Protein AF-A0A8C5GEF6-F1 (afdb_monomer_lite)

Organism: Gouania willdenowi (NCBI:txid441366)

Foldseek 3Di:
DVVVVVLCVVLVVLCVPDPDSVVSVLCQQQDADPLGDGVVCQVPQAHDDDPPDDDVVRRPRHRPDVVSSVVSVVVVVVVVVVVVCVVVVPDDDDDDDPDDDDDDDDDD

Sequence (108 aa):
LMYAERAVRTVNPLLRKGEDPHKALMAYRATPLSHGSCPAQLLVGQNIKMPLLVSQEKLRPDWPDLQVLQQRDQDLNMKQAFWFNKRHKVKVNQELRPGPRVWVKNIL

Radius of gyration: 21.14 Å; chains: 1; bounding box: 32×36×65 Å

Structure (mmCIF, N/CA/C/O backbone):
data_AF-A0A8C5GEF6-F1
#
_entry.id   AF-A0A8C5GEF6-F1
#
loop_
_atom_site.group_PDB
_atom_site.id
_atom_site.type_symbol
_atom_site.label_atom_id
_atom_site.label_alt_id
_atom_site.label_comp_id
_atom_site.label_asym_id
_atom_site.label_entity_id
_atom_site.label_seq_id
_atom_site.pdbx_PDB_ins_code
_atom_site.Cartn_x
_atom_site.Cartn_y
_atom_site.Cartn_z
_atom_site.occupancy
_atom_site.B_iso_or_equiv
_atom_site.auth_seq_id
_atom_site.auth_comp_id
_atom_site.auth_asym_id
_atom_site.auth_atom_id
_atom_site.pdbx_PDB_model_num
ATOM 1 N N . LEU A 1 1 ? -9.221 5.285 -11.651 1.00 48.31 1 LEU A N 1
ATOM 2 C CA . LEU A 1 1 ? -9.327 3.851 -12.025 1.00 48.31 1 LEU A CA 1
ATOM 3 C C . LEU A 1 1 ? -8.333 2.953 -11.277 1.00 48.31 1 LEU A C 1
ATOM 5 O O . LEU A 1 1 ? -8.736 1.886 -10.838 1.00 48.31 1 LEU A O 1
ATOM 9 N N . MET A 1 2 ? -7.092 3.386 -11.019 1.00 52.34 2 MET A N 1
ATOM 10 C CA . MET A 1 2 ? -6.063 2.539 -10.383 1.00 52.34 2 MET A CA 1
ATOM 11 C C . MET A 1 2 ? -6.374 2.066 -8.940 1.00 52.34 2 MET A C 1
ATOM 13 O O . MET A 1 2 ? -6.033 0.943 -8.568 1.00 52.34 2 MET A O 1
ATOM 17 N N . TYR A 1 3 ? -7.074 2.874 -8.133 1.00 65.25 3 TYR A N 1
ATOM 18 C CA . TYR A 1 3 ? -7.415 2.515 -6.746 1.00 65.25 3 TYR A CA 1
ATOM 19 C C . TYR A 1 3 ? -8.405 1.350 -6.636 1.00 65.25 3 TYR A C 1
ATOM 21 O O . TYR A 1 3 ? -8.280 0.533 -5.726 1.00 65.25 3 TYR A O 1
ATOM 29 N N . ALA A 1 4 ? -9.356 1.242 -7.568 1.00 74.44 4 ALA A N 1
ATOM 30 C CA . ALA A 1 4 ? -10.390 0.212 -7.514 1.00 74.44 4 ALA A CA 1
ATOM 31 C C . ALA A 1 4 ? -9.789 -1.189 -7.703 1.00 74.44 4 ALA A C 1
ATOM 33 O O . ALA A 1 4 ? -10.013 -2.081 -6.888 1.00 74.44 4 ALA A O 1
ATOM 34 N N . GLU A 1 5 ? -8.940 -1.374 -8.716 1.00 82.25 5 GLU A N 1
ATOM 35 C CA . GLU A 1 5 ? -8.290 -2.665 -8.965 1.00 82.25 5 GLU A CA 1
ATOM 36 C C . GLU A 1 5 ? -7.336 -3.067 -7.835 1.00 82.25 5 GLU A C 1
ATOM 38 O O . GLU A 1 5 ? -7.323 -4.222 -7.399 1.00 82.25 5 GLU A O 1
ATOM 43 N N . ARG A 1 6 ? -6.541 -2.118 -7.322 1.00 81.69 6 ARG A N 1
ATOM 44 C CA . ARG A 1 6 ? -5.613 -2.365 -6.209 1.00 81.69 6 ARG A CA 1
ATOM 45 C C . ARG A 1 6 ? -6.359 -2.732 -4.924 1.00 81.69 6 ARG A C 1
ATOM 47 O O . ARG A 1 6 ? -5.918 -3.631 -4.200 1.00 81.69 6 ARG A O 1
ATOM 54 N N . ALA A 1 7 ? -7.493 -2.080 -4.665 1.00 84.69 7 ALA A N 1
ATOM 55 C CA . ALA A 1 7 ? -8.371 -2.408 -3.551 1.00 84.69 7 ALA A CA 1
ATOM 56 C C . ALA A 1 7 ? -8.908 -3.835 -3.685 1.00 84.69 7 ALA A C 1
ATOM 58 O O . ALA A 1 7 ? -8.729 -4.634 -2.769 1.00 84.69 7 ALA A O 1
ATOM 59 N N . VAL A 1 8 ? -9.447 -4.206 -4.851 1.00 88.44 8 VAL A N 1
ATOM 60 C CA . VAL A 1 8 ? -9.956 -5.565 -5.111 1.00 88.44 8 VAL A CA 1
ATOM 61 C C . VAL A 1 8 ? -8.864 -6.618 -4.926 1.00 88.44 8 VAL A C 1
ATOM 63 O O . VAL A 1 8 ? -9.094 -7.629 -4.264 1.00 88.44 8 VAL A O 1
ATOM 66 N N . ARG A 1 9 ? -7.647 -6.374 -5.430 1.00 88.06 9 ARG A N 1
ATOM 67 C CA . ARG A 1 9 ? -6.508 -7.292 -5.243 1.00 88.06 9 ARG A CA 1
ATOM 68 C C . ARG A 1 9 ? -6.143 -7.505 -3.774 1.00 88.06 9 ARG A C 1
ATOM 70 O O . ARG A 1 9 ? -5.681 -8.588 -3.432 1.00 88.06 9 ARG A O 1
ATOM 77 N N . THR A 1 10 ? -6.336 -6.498 -2.923 1.00 88.38 10 THR A N 1
ATOM 78 C CA . THR A 1 10 ? -6.073 -6.594 -1.478 1.00 88.38 10 THR A CA 1
ATOM 79 C C . THR A 1 10 ? -7.229 -7.267 -0.740 1.00 88.38 10 THR A C 1
ATOM 81 O O . THR A 1 10 ? -7.010 -8.149 0.084 1.00 88.38 10 THR A O 1
ATOM 84 N N . VAL A 1 11 ? -8.466 -6.884 -1.056 1.00 89.38 11 VAL A N 1
ATOM 85 C CA . VAL A 1 11 ? -9.676 -7.347 -0.366 1.00 89.38 11 VAL A CA 1
ATOM 86 C C . VAL A 1 11 ? -10.002 -8.800 -0.700 1.00 89.38 11 VAL A C 1
ATOM 88 O O . VAL A 1 11 ? -10.371 -9.556 0.190 1.00 89.38 11 VAL A O 1
ATOM 91 N N . ASN A 1 12 ? -9.825 -9.229 -1.950 1.00 91.50 12 ASN A N 1
ATOM 92 C CA . ASN A 1 12 ? -10.170 -10.586 -2.373 1.00 91.50 12 ASN A CA 1
ATOM 93 C C . ASN A 1 12 ? -9.469 -11.685 -1.537 1.00 91.50 12 ASN A C 1
ATOM 95 O O . ASN A 1 12 ? -10.157 -12.529 -0.967 1.00 91.50 12 ASN A O 1
ATOM 99 N N . PRO A 1 13 ? -8.133 -11.683 -1.348 1.00 91.06 13 PRO A N 1
ATOM 100 C CA . PRO A 1 13 ? -7.494 -12.666 -0.477 1.00 91.06 13 PRO A CA 1
ATOM 101 C C . PRO A 1 13 ? -7.872 -12.505 1.003 1.00 91.06 13 PRO A C 1
ATOM 103 O O . PRO A 1 13 ? -7.882 -13.510 1.707 1.00 91.06 13 PRO A O 1
ATOM 106 N N . LEU A 1 14 ? -8.194 -11.296 1.485 1.00 89.00 14 LEU A N 1
ATOM 107 C CA . LEU A 1 14 ? -8.683 -11.093 2.858 1.00 89.00 14 LEU A CA 1
ATOM 108 C C . LEU A 1 14 ? -10.036 -11.780 3.070 1.00 89.00 14 LEU A C 1
ATOM 110 O O . LEU A 1 14 ? -10.208 -12.493 4.053 1.00 89.00 14 LEU A O 1
ATOM 114 N N . LEU A 1 15 ? -10.959 -11.627 2.119 1.00 89.94 15 LEU A N 1
ATOM 115 C CA . LEU A 1 15 ? -12.269 -12.279 2.145 1.00 89.94 15 LEU A CA 1
ATOM 116 C C . LEU A 1 15 ? -12.166 -13.799 2.015 1.00 89.94 15 LEU A C 1
ATOM 118 O O . LEU A 1 15 ? -12.929 -14.515 2.645 1.00 89.94 15 LEU A O 1
ATOM 122 N N . ARG A 1 16 ? -11.214 -14.301 1.221 1.00 90.56 16 ARG A N 1
ATOM 123 C CA . ARG A 1 16 ? -11.001 -15.750 1.064 1.00 90.56 16 ARG A CA 1
ATOM 124 C C . ARG A 1 16 ? -10.360 -16.404 2.289 1.00 90.56 16 ARG A C 1
ATOM 126 O O . ARG A 1 16 ? -10.522 -17.604 2.466 1.00 90.56 16 ARG A O 1
ATOM 133 N N . LYS A 1 17 ? -9.586 -15.651 3.077 1.00 86.81 17 LYS A N 1
ATOM 134 C CA . LYS A 1 17 ? -8.876 -16.154 4.266 1.00 86.81 17 LYS A CA 1
ATOM 135 C C . LYS A 1 17 ? -9.645 -15.948 5.570 1.00 86.81 17 LYS A C 1
ATOM 137 O O . LYS A 1 17 ? -9.369 -16.653 6.532 1.00 86.81 17 LYS A O 1
ATOM 142 N N . GLY A 1 18 ? -10.517 -14.946 5.637 1.00 80.50 18 GLY A N 1
ATOM 143 C CA . GLY A 1 18 ? -11.253 -14.607 6.851 1.00 80.50 18 GLY A CA 1
ATOM 144 C C . GLY A 1 18 ? -12.475 -15.498 7.059 1.00 80.50 18 GLY A C 1
ATOM 145 O O . GLY A 1 18 ? -13.232 -15.730 6.125 1.00 80.50 18 GLY A O 1
ATOM 146 N N . GLU A 1 19 ? -12.696 -15.933 8.299 1.00 79.62 19 GLU A N 1
ATOM 147 C CA . GLU A 1 19 ? -13.927 -16.632 8.705 1.00 79.62 19 GLU A CA 1
ATOM 148 C C . GLU A 1 19 ? -15.152 -15.706 8.671 1.00 79.62 19 GLU A C 1
ATOM 150 O O . GLU A 1 19 ? -16.257 -16.136 8.356 1.00 79.62 19 GLU A O 1
ATOM 155 N N . ASP A 1 20 ? -14.944 -14.419 8.972 1.00 89.56 20 ASP A N 1
ATOM 156 C CA . ASP A 1 20 ? -15.981 -13.388 8.991 1.00 89.56 20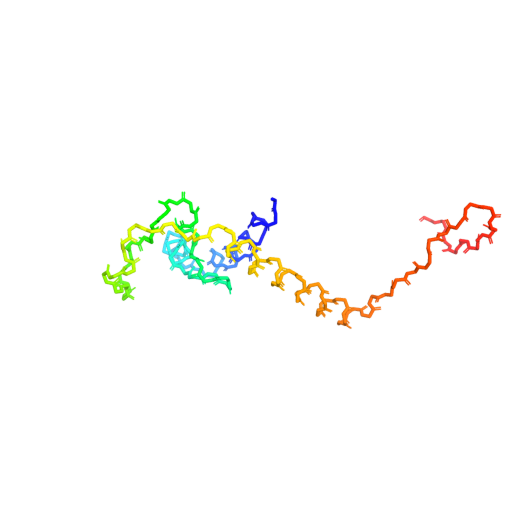 ASP A CA 1
ATOM 157 C C . ASP A 1 20 ? -15.667 -12.289 7.952 1.00 89.56 20 ASP A C 1
ATOM 159 O O . ASP A 1 20 ? -14.785 -11.443 8.176 1.00 89.56 20 ASP A O 1
ATOM 163 N N . PRO A 1 21 ? -16.400 -12.261 6.821 1.00 88.00 21 PRO A N 1
ATOM 164 C CA . PRO A 1 21 ? -16.249 -11.246 5.781 1.00 88.00 21 PRO A CA 1
ATOM 165 C C . PRO A 1 21 ? -16.413 -9.812 6.294 1.00 88.00 21 PRO A C 1
ATOM 167 O O . PRO A 1 21 ? -15.726 -8.901 5.826 1.00 88.00 21 PRO A O 1
ATOM 170 N N . HIS A 1 22 ? -17.298 -9.588 7.268 1.00 87.75 22 HIS A N 1
ATOM 171 C CA . HIS A 1 22 ? -17.576 -8.251 7.780 1.00 87.75 22 HIS A CA 1
ATOM 172 C C . HIS A 1 22 ? -16.387 -7.709 8.578 1.00 87.75 22 HIS A C 1
ATOM 174 O O . HIS A 1 22 ? -15.959 -6.571 8.362 1.00 87.75 22 HIS A O 1
ATOM 180 N N . LYS A 1 23 ? -15.786 -8.537 9.441 1.00 86.06 23 LYS A N 1
ATOM 181 C CA . LYS A 1 23 ? -14.555 -8.176 10.165 1.00 86.06 23 LYS A CA 1
ATOM 182 C C . LYS A 1 23 ? -13.389 -7.914 9.216 1.00 86.06 23 LYS A C 1
ATOM 184 O O . LYS A 1 23 ? -12.664 -6.941 9.416 1.00 86.06 23 LYS A O 1
ATOM 189 N N . ALA A 1 24 ? -13.234 -8.721 8.165 1.00 87.44 24 ALA A N 1
ATOM 190 C CA . ALA A 1 24 ? -12.181 -8.525 7.167 1.00 87.44 24 ALA A CA 1
ATOM 191 C C . ALA A 1 24 ? -12.314 -7.173 6.441 1.00 87.44 24 ALA A C 1
ATOM 193 O O . ALA A 1 24 ? -11.332 -6.443 6.284 1.00 87.44 24 ALA A O 1
ATOM 194 N N . LEU A 1 25 ? -13.535 -6.801 6.045 1.00 88.56 25 LEU A N 1
ATOM 195 C CA . LEU A 1 25 ? -13.803 -5.508 5.410 1.00 88.56 25 LEU A CA 1
ATOM 196 C C . LEU A 1 25 ? -13.618 -4.336 6.375 1.00 88.56 25 LEU A C 1
ATOM 198 O O . LEU A 1 25 ? -13.063 -3.312 5.978 1.00 88.56 25 LEU A O 1
ATOM 202 N N . MET A 1 26 ? -14.043 -4.476 7.632 1.00 87.75 26 MET A N 1
ATOM 203 C CA . MET A 1 26 ? -13.812 -3.459 8.663 1.00 87.75 26 MET A CA 1
ATOM 204 C C . MET A 1 26 ? -12.318 -3.219 8.890 1.00 87.75 26 MET A C 1
ATOM 206 O O . MET A 1 26 ? -11.875 -2.071 8.857 1.00 87.75 26 MET A O 1
ATOM 210 N N . ALA A 1 27 ? -11.531 -4.290 9.021 1.00 86.38 27 ALA A N 1
ATOM 211 C CA . ALA A 1 27 ? -10.081 -4.203 9.148 1.00 86.38 27 ALA A CA 1
ATOM 212 C C . ALA A 1 27 ? -9.453 -3.496 7.943 1.00 86.38 27 ALA A C 1
ATOM 214 O O . ALA A 1 27 ? -8.668 -2.564 8.117 1.00 86.38 27 ALA A O 1
ATOM 215 N N . TYR A 1 28 ? -9.844 -3.868 6.719 1.00 88.62 28 TYR A N 1
ATOM 216 C CA . TYR A 1 28 ? -9.355 -3.207 5.509 1.00 88.62 28 TYR A CA 1
ATOM 217 C C . TYR A 1 28 ? -9.649 -1.702 5.520 1.00 88.62 28 TYR A C 1
ATOM 219 O O . TYR A 1 28 ? -8.746 -0.900 5.295 1.00 88.62 28 TYR A O 1
ATOM 227 N N . ARG A 1 29 ? -10.887 -1.310 5.842 1.00 87.25 29 ARG A N 1
ATOM 228 C CA . ARG A 1 29 ? -11.326 0.094 5.855 1.00 87.25 29 ARG A CA 1
ATOM 229 C C . ARG A 1 29 ? -10.553 0.975 6.835 1.00 87.25 29 ARG A C 1
ATOM 231 O O . ARG A 1 29 ? -10.402 2.161 6.561 1.00 87.25 29 ARG A O 1
ATOM 238 N N . ALA A 1 30 ? -10.073 0.416 7.940 1.00 85.56 30 ALA A N 1
ATOM 239 C CA . ALA A 1 30 ? -9.347 1.159 8.967 1.00 85.56 30 ALA A CA 1
ATOM 240 C C . ALA A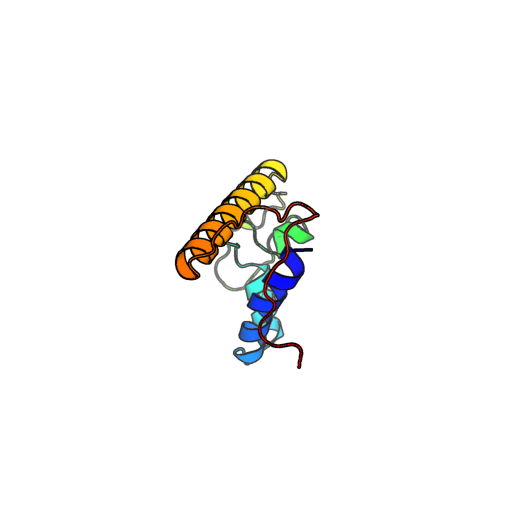 1 30 ? -7.816 0.991 8.900 1.00 85.56 30 ALA A C 1
ATOM 242 O O . ALA A 1 30 ? -7.092 1.653 9.645 1.00 85.56 30 ALA A O 1
ATOM 243 N N . THR A 1 31 ? -7.303 0.136 8.009 1.00 85.31 31 THR A N 1
ATOM 244 C CA . THR A 1 31 ? -5.858 -0.069 7.836 1.00 85.31 31 THR A CA 1
ATOM 245 C C . THR A 1 31 ? -5.277 1.017 6.923 1.00 85.31 31 THR A C 1
ATOM 247 O O . THR A 1 31 ? -5.771 1.191 5.807 1.00 85.31 31 THR A O 1
ATOM 250 N N . PRO A 1 32 ? -4.234 1.752 7.347 1.00 85.25 32 PRO A N 1
ATOM 251 C CA . PRO A 1 32 ? -3.570 2.723 6.486 1.00 85.25 32 PRO A CA 1
ATOM 252 C C . PRO A 1 32 ? -2.873 2.026 5.310 1.00 85.25 32 PRO A C 1
ATOM 254 O O . PRO A 1 32 ? -2.210 1.000 5.475 1.00 85.25 32 PRO A O 1
ATOM 257 N N . LEU A 1 33 ? -3.019 2.586 4.110 1.00 85.25 33 LEU A N 1
ATOM 258 C CA . LEU A 1 33 ? -2.317 2.129 2.913 1.00 85.25 33 LEU A CA 1
ATOM 259 C C . LEU A 1 33 ? -0.876 2.654 2.904 1.00 85.25 33 LEU A C 1
ATOM 261 O O . LEU A 1 33 ? -0.460 3.436 3.755 1.00 85.25 33 LEU A O 1
ATOM 265 N N . SER A 1 34 ? -0.109 2.263 1.887 1.00 83.06 34 SER A N 1
ATOM 266 C CA . SER A 1 34 ? 1.291 2.662 1.700 1.00 83.06 34 SER A CA 1
ATOM 267 C C . SER A 1 34 ? 1.526 4.180 1.647 1.00 83.06 34 SER A C 1
ATOM 269 O O . SER A 1 34 ? 2.631 4.623 1.936 1.00 83.06 34 SER A O 1
ATOM 271 N N . HIS A 1 35 ? 0.512 4.976 1.298 1.00 81.12 35 HIS A N 1
ATOM 272 C CA . HIS A 1 35 ? 0.568 6.445 1.296 1.00 81.12 35 HIS A CA 1
ATOM 273 C C . HIS A 1 35 ? 0.116 7.090 2.626 1.00 81.12 35 HIS A C 1
ATOM 275 O O . HIS A 1 35 ? 0.166 8.312 2.758 1.00 81.12 35 HIS A O 1
ATOM 281 N N . GLY A 1 36 ? -0.297 6.288 3.617 1.00 82.00 36 GLY A N 1
ATOM 282 C CA . GLY A 1 36 ? -0.589 6.706 4.995 1.00 82.00 36 GLY A CA 1
ATOM 283 C C . GLY A 1 36 ? -2.074 6.833 5.352 1.00 82.00 36 GLY A C 1
ATOM 284 O O . GLY A 1 36 ? -2.423 6.674 6.519 1.00 82.00 36 GLY A O 1
ATOM 285 N N . SER A 1 37 ? -2.954 7.059 4.376 1.00 83.69 37 SER A N 1
ATOM 286 C CA . SER A 1 37 ? -4.407 7.157 4.590 1.00 83.69 37 SER A CA 1
ATOM 287 C C . SER A 1 37 ? -5.087 5.789 4.515 1.00 83.69 37 SER A C 1
ATOM 289 O O . SER A 1 37 ? -4.669 4.923 3.746 1.00 83.69 37 SER A O 1
ATOM 291 N N . CYS A 1 38 ? -6.137 5.575 5.308 1.00 86.50 38 CYS A N 1
ATOM 292 C CA . CYS A 1 38 ? -6.956 4.359 5.234 1.00 86.50 38 CYS A CA 1
ATOM 293 C C . CYS A 1 38 ? -8.134 4.528 4.252 1.00 86.50 38 CYS A C 1
ATOM 295 O O . CYS A 1 38 ? -8.530 5.662 3.963 1.00 86.50 38 CYS A O 1
ATOM 297 N N . PRO A 1 39 ? -8.748 3.435 3.748 1.00 87.06 39 PRO A N 1
ATOM 298 C CA . PRO A 1 39 ? -9.858 3.539 2.802 1.00 87.06 39 PRO A CA 1
ATOM 299 C C . PRO A 1 39 ? -11.054 4.323 3.344 1.00 87.06 39 PRO A C 1
ATOM 301 O O . PRO A 1 39 ? -11.666 5.084 2.603 1.00 87.06 39 PRO A O 1
ATOM 304 N N . ALA A 1 40 ? -11.393 4.161 4.626 1.00 85.56 40 ALA A N 1
ATOM 305 C CA . ALA A 1 40 ? -12.494 4.903 5.232 1.00 85.56 40 ALA A CA 1
ATOM 306 C C . ALA A 1 40 ? -12.228 6.408 5.260 1.00 85.56 40 ALA A C 1
ATOM 308 O O . ALA A 1 40 ? -13.116 7.191 4.935 1.00 85.56 40 ALA A O 1
ATOM 309 N N . GLN A 1 41 ? -10.995 6.804 5.579 1.00 84.50 41 GLN A N 1
ATOM 310 C CA . GLN A 1 41 ? -10.609 8.208 5.591 1.00 84.50 41 GLN A CA 1
ATOM 311 C C . GLN A 1 41 ? -10.654 8.813 4.185 1.00 84.50 41 GLN A C 1
ATOM 313 O O . GLN A 1 41 ? -11.081 9.948 4.028 1.00 84.50 41 GLN A O 1
ATOM 318 N N . LEU A 1 42 ? -10.289 8.050 3.153 1.00 85.38 42 LEU A N 1
ATOM 319 C CA . LEU A 1 42 ? -10.397 8.504 1.763 1.00 85.38 42 LEU A CA 1
ATOM 320 C C . LEU A 1 42 ? -11.852 8.633 1.280 1.00 85.38 42 LEU A C 1
ATOM 322 O O . LEU A 1 42 ? -12.130 9.455 0.414 1.00 85.38 42 LEU A O 1
ATOM 326 N N . LE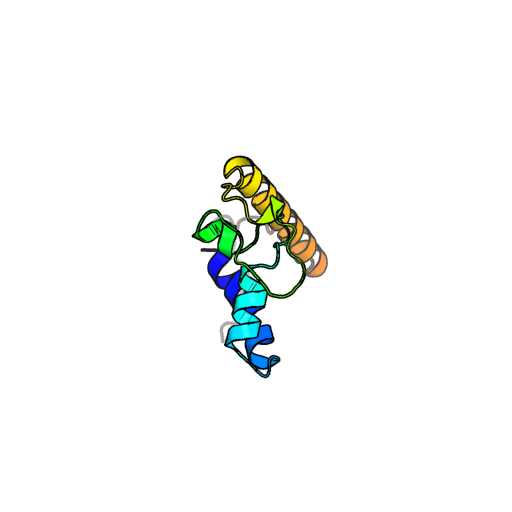U A 1 43 ? -12.770 7.820 1.811 1.00 82.88 43 LEU A N 1
ATOM 327 C CA . LEU A 1 43 ? -14.179 7.814 1.400 1.00 82.88 43 LEU A CA 1
ATOM 328 C C . LEU A 1 43 ? -15.049 8.794 2.198 1.00 82.88 43 LEU A C 1
ATOM 330 O O . LEU A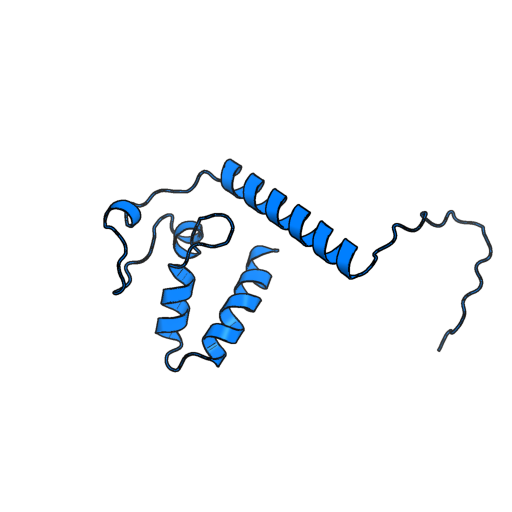 1 43 ? -15.988 9.359 1.647 1.00 82.88 43 LEU A O 1
ATOM 334 N N . VAL A 1 44 ? -14.771 8.951 3.493 1.00 80.12 44 VAL A N 1
ATOM 335 C CA . VAL A 1 44 ? -15.659 9.625 4.459 1.00 80.12 44 VAL A CA 1
ATOM 336 C C . VAL A 1 44 ? -14.930 10.726 5.244 1.00 80.12 44 VAL A C 1
ATOM 338 O O . VAL A 1 44 ? -15.548 11.426 6.038 1.00 80.12 44 VAL A O 1
ATOM 341 N N . GLY A 1 45 ? -13.617 10.900 5.059 1.00 76.75 45 GLY A N 1
ATOM 342 C CA . GLY A 1 45 ? -12.834 11.912 5.781 1.00 76.75 45 GLY A CA 1
ATOM 343 C C . GLY A 1 45 ? -12.582 11.570 7.247 1.00 76.75 45 GLY A C 1
ATOM 344 O O . GLY A 1 45 ? -12.128 12.411 8.015 1.00 76.75 45 GLY A O 1
ATOM 345 N N . GLN A 1 46 ? -12.891 10.341 7.667 1.00 78.06 46 GLN A N 1
ATOM 346 C CA . GLN A 1 46 ? -12.746 9.893 9.046 1.00 78.06 46 GLN A CA 1
ATOM 347 C C . GLN A 1 46 ? -12.370 8.413 9.104 1.00 78.06 46 GLN A C 1
ATOM 349 O O . GLN A 1 46 ? -12.783 7.610 8.265 1.00 78.06 46 GLN A O 1
ATOM 354 N N . ASN A 1 47 ? -11.607 8.034 10.130 1.00 75.44 47 ASN A N 1
ATOM 355 C CA . ASN A 1 47 ? -11.327 6.632 10.403 1.00 75.44 47 ASN A CA 1
ATOM 356 C C . ASN A 1 47 ? -12.502 5.951 11.131 1.00 75.44 47 ASN A C 1
ATOM 358 O O . ASN A 1 47 ? -13.117 6.534 12.026 1.00 75.44 47 ASN A O 1
ATOM 362 N N . ILE A 1 48 ? -12.797 4.697 10.783 1.00 75.31 48 ILE A N 1
ATOM 363 C CA . ILE A 1 48 ? -13.873 3.927 11.428 1.00 75.31 48 ILE A CA 1
ATOM 364 C C . ILE A 1 48 ? -13.383 3.405 12.783 1.00 75.31 48 ILE A C 1
ATOM 366 O O . ILE A 1 48 ? -12.249 2.945 12.918 1.00 75.31 48 ILE A O 1
ATOM 370 N N . LYS A 1 49 ? -14.257 3.442 13.795 1.00 70.06 49 LYS A N 1
ATOM 371 C CA . LYS A 1 49 ? -13.979 2.850 15.108 1.00 70.06 49 LYS A CA 1
ATOM 372 C C . LYS A 1 49 ? -13.848 1.331 14.980 1.00 70.06 49 LYS A C 1
ATOM 374 O O . LYS A 1 49 ? -14.811 0.655 14.624 1.00 70.06 49 LYS A O 1
ATOM 379 N N . MET A 1 50 ? -12.672 0.802 15.310 1.00 67.69 50 MET A N 1
ATOM 380 C CA . MET A 1 50 ? -12.445 -0.633 15.475 1.00 67.69 50 MET A CA 1
ATOM 381 C C . MET A 1 50 ? -12.241 -0.992 16.953 1.00 67.69 50 MET A C 1
ATOM 383 O O . MET A 1 50 ? -11.727 -0.162 17.702 1.00 67.69 50 MET A O 1
ATOM 387 N N . PRO A 1 51 ? -12.569 -2.233 17.369 1.00 59.09 51 PRO A N 1
ATOM 388 C CA . PRO A 1 51 ? -12.298 -2.723 18.725 1.00 59.09 51 PRO A CA 1
ATOM 389 C C . PRO A 1 51 ? -10.804 -2.730 19.086 1.00 59.09 51 PRO A C 1
ATOM 391 O O . PRO A 1 51 ? -10.445 -2.661 20.257 1.00 59.09 51 PRO A O 1
ATOM 394 N N . LEU A 1 52 ? -9.927 -2.819 18.081 1.00 60.12 52 LEU A N 1
ATOM 395 C CA . LEU A 1 52 ? -8.479 -2.833 18.251 1.00 60.12 52 LEU A CA 1
ATOM 396 C C . LEU A 1 52 ? -7.915 -1.406 18.153 1.00 60.12 52 LEU A C 1
ATOM 398 O O . LEU A 1 52 ? -7.891 -0.821 17.073 1.00 60.12 52 LEU A O 1
ATOM 402 N N . LEU A 1 53 ? -7.487 -0.884 19.310 1.00 53.31 53 LEU A N 1
ATOM 403 C CA . LEU A 1 53 ? -6.554 0.232 19.555 1.00 53.31 53 LEU A CA 1
ATOM 404 C C . LEU A 1 53 ? -6.424 1.271 18.426 1.00 53.31 53 LEU A C 1
ATOM 406 O O . LEU A 1 53 ? -5.381 1.405 17.785 1.00 53.31 53 LEU A O 1
ATOM 410 N N . VAL A 1 54 ? -7.462 2.085 18.242 1.00 59.22 54 VAL A N 1
ATOM 411 C CA . VAL A 1 54 ? -7.329 3.366 17.540 1.00 59.22 54 VAL A CA 1
ATOM 412 C C . VAL A 1 54 ? -7.285 4.460 18.605 1.00 59.22 54 VAL A C 1
ATOM 414 O O . VAL A 1 54 ? -8.256 4.636 19.337 1.00 59.22 54 VAL A O 1
ATOM 417 N N . SER A 1 55 ? -6.155 5.172 18.720 1.00 63.81 55 SER A N 1
ATOM 418 C CA . SER A 1 55 ? -6.064 6.369 19.575 1.00 63.81 55 SER A CA 1
ATOM 419 C C . SER A 1 55 ? -7.211 7.324 19.226 1.00 63.81 55 SER A C 1
ATOM 421 O O . SER A 1 55 ? -7.474 7.546 18.041 1.00 63.81 55 SER A O 1
ATOM 423 N N . GLN A 1 56 ? -7.885 7.894 20.232 1.00 66.25 56 GLN A N 1
ATOM 424 C CA . GLN A 1 56 ? -8.996 8.841 20.041 1.00 66.25 56 GLN A CA 1
ATOM 425 C C . GLN A 1 56 ? -8.625 10.018 19.131 1.00 66.25 56 GLN A C 1
ATOM 427 O O . GLN A 1 56 ? -9.481 10.550 18.429 1.00 66.25 56 GLN A O 1
ATOM 432 N N . GLU A 1 57 ? -7.346 10.381 19.081 1.00 68.31 57 GLU A N 1
ATOM 433 C CA . GLU A 1 57 ? -6.819 11.420 18.196 1.00 68.31 57 GLU A CA 1
ATOM 434 C C . GLU A 1 57 ? -6.992 11.073 16.712 1.00 68.31 57 GLU A C 1
ATOM 436 O O . GLU A 1 57 ? -7.331 11.939 15.912 1.00 68.31 57 GLU A O 1
ATOM 441 N N . LYS A 1 58 ? -6.853 9.792 16.346 1.00 64.50 58 LYS A N 1
ATOM 442 C CA . LYS A 1 58 ? -7.016 9.297 14.967 1.00 64.50 58 LYS A CA 1
ATOM 443 C C . LYS A 1 58 ? -8.477 9.102 14.555 1.00 64.50 58 LYS A C 1
ATOM 445 O O . LYS A 1 58 ? -8.745 8.755 13.409 1.00 64.50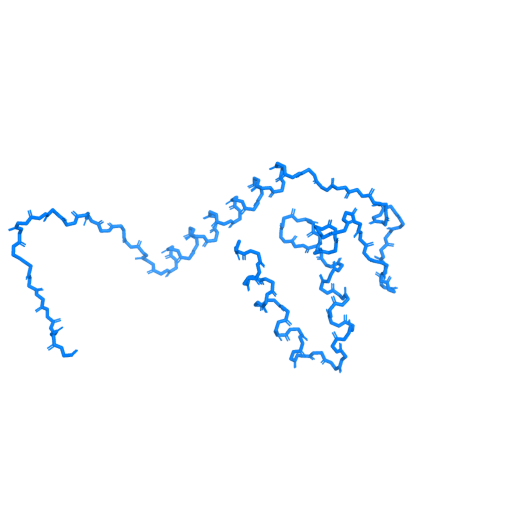 58 LYS A O 1
ATOM 450 N N . LEU A 1 59 ? -9.417 9.276 15.485 1.00 68.94 59 LEU A N 1
ATOM 451 C CA . LEU A 1 59 ? -10.856 9.251 15.214 1.00 68.94 59 LEU A CA 1
ATOM 452 C C . LEU A 1 59 ? -11.408 10.643 14.892 1.00 68.94 59 LEU A C 1
ATOM 454 O O . LEU A 1 59 ? -12.599 10.762 14.604 1.00 68.94 59 LEU A O 1
ATOM 458 N N . ARG A 1 60 ? -10.580 11.694 14.947 1.00 70.56 60 ARG A N 1
ATOM 459 C CA . ARG A 1 60 ? -10.995 13.028 14.515 1.00 70.56 60 ARG A CA 1
ATOM 460 C C . ARG A 1 60 ? -11.200 13.020 12.996 1.00 70.56 60 ARG A C 1
ATOM 462 O O . ARG A 1 60 ? -10.338 12.497 12.289 1.00 70.56 60 ARG A O 1
ATOM 469 N N . PRO A 1 61 ? -12.342 13.523 12.501 1.00 67.12 61 PRO A N 1
ATOM 470 C CA . PRO A 1 61 ? -12.542 13.685 11.072 1.00 67.12 61 PRO A CA 1
ATOM 471 C C . PRO A 1 61 ? -11.532 14.716 10.574 1.00 67.12 61 PRO A C 1
ATOM 473 O O . PRO A 1 61 ? -11.555 15.868 11.004 1.00 67.12 61 PRO A O 1
ATOM 476 N N . ASP A 1 62 ? -10.621 14.269 9.722 1.00 75.19 62 ASP A N 1
ATOM 477 C CA . ASP A 1 62 ? -9.645 15.116 9.061 1.00 75.19 62 ASP A CA 1
ATOM 478 C C . ASP A 1 62 ? -9.392 14.566 7.663 1.00 75.19 62 ASP A C 1
ATOM 480 O O . ASP A 1 62 ? -9.049 13.386 7.471 1.00 75.19 62 ASP A O 1
ATOM 484 N N . TRP A 1 63 ? -9.605 15.435 6.682 1.00 78.50 63 TRP A N 1
ATOM 485 C CA . TRP A 1 63 ? -9.352 15.098 5.298 1.00 78.50 63 TRP A CA 1
ATOM 486 C C . TRP A 1 63 ? -7.851 15.206 5.056 1.00 78.50 63 TRP A C 1
ATOM 488 O O . TRP A 1 63 ? -7.274 16.272 5.265 1.00 78.50 63 TRP A O 1
ATOM 498 N N . PRO A 1 64 ? -7.197 14.128 4.602 1.00 79.00 64 PRO A N 1
ATOM 499 C CA . PRO A 1 64 ? -5.797 14.215 4.239 1.00 79.00 64 PRO A CA 1
ATOM 500 C C . PRO A 1 64 ? -5.633 15.219 3.098 1.00 79.00 64 PRO A C 1
ATOM 502 O O . PRO A 1 64 ? -6.466 15.273 2.190 1.00 79.00 64 PRO A O 1
ATOM 505 N N . ASP A 1 65 ? -4.539 15.979 3.126 1.00 86.75 65 ASP A N 1
ATOM 506 C CA . ASP A 1 65 ? -4.186 16.871 2.027 1.00 86.75 65 ASP A CA 1
ATOM 507 C C . ASP A 1 65 ? -4.110 16.067 0.721 1.00 86.75 65 ASP A C 1
ATOM 509 O O . ASP A 1 65 ? -3.248 15.198 0.539 1.00 86.75 65 ASP A O 1
ATOM 513 N N . LEU A 1 66 ? -5.052 16.355 -0.179 1.00 84.75 66 LEU A N 1
ATOM 514 C CA . LEU A 1 66 ? -5.220 15.641 -1.435 1.00 84.75 66 LEU A CA 1
ATOM 515 C C . LEU A 1 66 ? -4.011 15.815 -2.354 1.00 84.75 66 LEU A C 1
ATOM 517 O O . LEU A 1 66 ? -3.674 14.874 -3.072 1.00 84.75 66 LEU A O 1
ATOM 521 N N . GLN A 1 67 ? -3.337 16.969 -2.328 1.00 88.62 67 GLN A N 1
ATOM 522 C CA . GLN A 1 67 ? -2.154 17.204 -3.157 1.00 88.62 67 GLN A CA 1
ATOM 523 C C . GLN A 1 67 ? -0.991 16.341 -2.678 1.00 88.62 67 GLN A C 1
ATOM 525 O O . GLN A 1 67 ? -0.366 15.636 -3.473 1.00 88.62 67 GLN A O 1
ATOM 530 N N . VAL A 1 68 ? -0.750 16.323 -1.367 1.00 88.50 68 VAL A N 1
ATOM 531 C CA . VAL A 1 68 ? 0.287 15.480 -0.757 1.00 88.50 68 VAL A CA 1
ATOM 532 C C . VAL A 1 68 ? -0.009 13.997 -0.988 1.00 88.50 68 VAL A C 1
ATOM 534 O O . VAL A 1 68 ? 0.897 13.216 -1.286 1.00 88.50 68 VAL A O 1
ATOM 537 N N . LEU A 1 69 ? -1.276 13.589 -0.885 1.00 86.56 69 LEU A N 1
ATOM 538 C CA . LEU A 1 69 ? -1.709 12.224 -1.186 1.00 86.56 69 LEU A CA 1
ATOM 539 C C . LEU A 1 69 ? -1.418 11.830 -2.634 1.00 86.56 69 LEU A C 1
ATOM 541 O O . LEU A 1 69 ? -0.857 10.762 -2.875 1.00 86.56 69 LEU A O 1
ATOM 545 N N . GLN A 1 70 ? -1.781 12.690 -3.586 1.00 87.94 70 GLN A N 1
ATOM 546 C CA . GLN A 1 70 ? -1.548 12.454 -5.009 1.00 87.94 70 GLN A CA 1
ATOM 547 C C . GLN A 1 70 ? -0.057 12.341 -5.324 1.00 87.94 70 GLN A C 1
ATOM 549 O O . GLN A 1 70 ? 0.334 11.417 -6.034 1.00 87.94 70 GLN A O 1
ATOM 554 N N . GLN A 1 71 ? 0.776 13.219 -4.762 1.00 91.06 71 GLN A N 1
ATOM 555 C CA . GLN A 1 71 ? 2.231 13.153 -4.923 1.00 91.06 71 GLN A CA 1
ATOM 556 C C . GLN A 1 71 ? 2.794 11.828 -4.398 1.00 91.06 71 GLN A C 1
ATOM 558 O O . GLN A 1 71 ? 3.514 11.131 -5.111 1.00 91.06 71 GLN A O 1
ATOM 563 N N . ARG A 1 72 ? 2.402 11.416 -3.184 1.00 89.44 72 ARG A N 1
ATOM 564 C CA . ARG A 1 72 ? 2.836 10.131 -2.609 1.00 89.44 72 ARG A CA 1
ATOM 565 C C . ARG A 1 72 ? 2.396 8.941 -3.452 1.00 89.44 72 ARG A C 1
ATOM 567 O O . ARG A 1 72 ? 3.164 7.995 -3.611 1.00 89.44 72 ARG A O 1
ATOM 574 N N . ASP A 1 73 ? 1.173 8.959 -3.975 1.00 87.19 73 ASP A N 1
ATOM 575 C CA . ASP A 1 73 ? 0.684 7.881 -4.834 1.00 87.19 73 ASP A CA 1
ATOM 576 C C . ASP A 1 73 ? 1.457 7.820 -6.156 1.00 87.19 73 ASP A C 1
ATOM 578 O O . ASP A 1 73 ? 1.887 6.744 -6.571 1.00 87.19 73 ASP A O 1
ATOM 582 N N . GLN A 1 74 ? 1.725 8.971 -6.778 1.00 90.44 74 GLN A N 1
ATOM 583 C CA . GLN A 1 74 ? 2.566 9.060 -7.972 1.00 90.44 74 GLN A CA 1
ATOM 584 C C . GLN A 1 74 ? 3.971 8.504 -7.714 1.00 90.44 74 GLN A C 1
ATOM 586 O O . GLN A 1 74 ? 4.436 7.667 -8.489 1.00 90.44 74 GLN A O 1
ATOM 591 N N . ASP A 1 75 ? 4.608 8.869 -6.603 1.00 92.50 75 ASP A N 1
ATOM 592 C CA . ASP A 1 75 ? 5.923 8.345 -6.221 1.00 92.50 75 ASP A CA 1
ATOM 593 C C . ASP A 1 75 ? 5.913 6.822 -6.050 1.00 92.50 75 ASP A C 1
ATOM 595 O O . ASP A 1 75 ? 6.831 6.122 -6.491 1.00 92.50 75 ASP A O 1
ATOM 599 N N . LEU A 1 76 ? 4.877 6.283 -5.403 1.00 89.12 76 LEU A N 1
ATOM 600 C CA . LEU A 1 76 ? 4.713 4.842 -5.224 1.00 89.12 76 LEU A CA 1
ATOM 601 C C . LEU A 1 76 ? 4.498 4.135 -6.562 1.00 89.12 76 LEU A C 1
ATOM 603 O O . LEU A 1 76 ? 5.114 3.092 -6.795 1.00 89.12 76 LEU A O 1
ATOM 607 N N . ASN A 1 77 ? 3.699 4.715 -7.458 1.00 88.50 77 ASN A N 1
ATOM 608 C CA . ASN A 1 77 ? 3.471 4.186 -8.800 1.00 88.50 77 ASN A CA 1
ATOM 609 C C . ASN A 1 77 ? 4.753 4.186 -9.630 1.00 88.50 77 ASN A C 1
ATOM 611 O O . ASN A 1 77 ? 5.074 3.173 -10.251 1.00 88.50 77 ASN A O 1
ATOM 615 N N . MET A 1 78 ? 5.533 5.270 -9.590 1.00 93.06 78 MET A N 1
ATOM 616 C CA . MET A 1 78 ? 6.826 5.354 -10.273 1.00 93.06 78 MET A CA 1
ATOM 617 C C . MET A 1 78 ? 7.808 4.312 -9.735 1.00 93.06 78 MET A C 1
ATOM 619 O O . MET A 1 78 ? 8.435 3.594 -10.515 1.00 93.06 78 MET A O 1
ATOM 623 N N . LYS A 1 79 ? 7.905 4.157 -8.407 1.00 93.44 79 LYS A N 1
ATOM 624 C CA . LYS A 1 79 ? 8.739 3.117 -7.783 1.00 93.44 79 LYS A CA 1
ATOM 625 C C . LYS A 1 79 ? 8.280 1.722 -8.194 1.00 93.44 79 LYS A C 1
ATOM 627 O O . LYS A 1 79 ? 9.109 0.885 -8.547 1.00 93.44 79 LYS A O 1
ATOM 632 N N . GLN A 1 80 ? 6.975 1.459 -8.171 1.00 89.75 80 GLN A N 1
ATOM 633 C CA . GLN A 1 80 ? 6.424 0.165 -8.558 1.00 89.75 80 GLN A CA 1
ATOM 634 C C . GLN A 1 80 ? 6.710 -0.147 -10.030 1.00 89.75 80 GLN A C 1
ATOM 636 O O . GLN A 1 80 ? 7.165 -1.251 -10.331 1.00 89.75 80 GLN A O 1
ATOM 641 N N . ALA A 1 81 ? 6.516 0.824 -10.923 1.00 92.06 81 ALA A N 1
ATOM 642 C CA . ALA A 1 81 ? 6.841 0.704 -12.338 1.00 92.06 81 ALA A CA 1
ATOM 643 C C . ALA A 1 81 ? 8.338 0.445 -12.548 1.00 92.06 81 ALA A C 1
ATOM 645 O O . ALA A 1 81 ? 8.705 -0.478 -13.271 1.00 92.06 81 ALA A O 1
ATOM 646 N N . PHE A 1 82 ? 9.209 1.186 -11.860 1.00 94.75 82 PHE A N 1
ATOM 647 C CA . PHE A 1 82 ? 10.656 0.993 -11.925 1.00 94.75 82 PHE A CA 1
ATOM 648 C C . PHE A 1 82 ? 11.066 -0.430 -11.528 1.00 94.75 82 PHE A C 1
ATOM 650 O O . PHE A 1 82 ? 11.768 -1.109 -12.281 1.00 94.75 82 PHE A O 1
ATOM 657 N N . TRP A 1 83 ? 10.610 -0.916 -10.370 1.00 94.94 83 TRP A N 1
ATOM 658 C CA . TRP A 1 83 ? 10.970 -2.251 -9.887 1.00 94.94 83 TRP A CA 1
ATOM 659 C C . TRP A 1 83 ? 10.383 -3.366 -10.748 1.00 94.94 83 TRP A C 1
ATOM 661 O O . TRP A 1 83 ? 11.062 -4.367 -10.990 1.00 94.94 83 TRP A O 1
ATOM 671 N N . PHE A 1 84 ? 9.161 -3.187 -11.250 1.00 93.31 84 PHE A N 1
ATOM 672 C CA . PHE A 1 84 ? 8.554 -4.103 -12.208 1.00 93.31 84 PHE A CA 1
ATOM 673 C C . PHE A 1 84 ? 9.383 -4.168 -13.496 1.00 93.31 84 PHE A C 1
ATOM 675 O O . PHE A 1 84 ? 9.844 -5.244 -13.879 1.00 93.31 84 PHE A O 1
ATOM 682 N N . ASN A 1 85 ? 9.678 -3.018 -14.105 1.00 95.06 85 ASN A N 1
ATOM 683 C CA . ASN A 1 85 ? 10.467 -2.929 -15.332 1.00 95.06 85 ASN A CA 1
ATOM 684 C C . ASN A 1 85 ? 11.858 -3.544 -15.159 1.00 95.06 85 ASN A C 1
ATOM 686 O O . ASN A 1 85 ? 12.304 -4.314 -16.009 1.00 95.06 85 ASN A O 1
ATOM 690 N N . LYS A 1 86 ? 12.516 -3.270 -14.027 1.00 94.19 86 LYS A N 1
ATOM 691 C CA . LYS A 1 86 ? 13.820 -3.841 -13.679 1.00 94.19 86 LYS A CA 1
ATOM 692 C C . LYS A 1 86 ? 13.761 -5.363 -13.547 1.00 94.19 86 LYS A C 1
ATOM 694 O O . LYS A 1 86 ? 14.594 -6.051 -14.133 1.00 94.19 86 LYS A O 1
ATOM 699 N N . ARG A 1 87 ? 12.775 -5.902 -12.817 1.00 95.19 87 ARG A N 1
ATOM 700 C CA . ARG A 1 87 ? 12.591 -7.355 -12.645 1.00 95.19 87 ARG A CA 1
ATOM 701 C C . ARG A 1 87 ? 12.331 -8.055 -13.979 1.00 95.19 87 ARG A C 1
ATOM 703 O O . ARG A 1 87 ? 12.872 -9.131 -14.211 1.00 95.19 87 ARG A O 1
ATOM 710 N N . HIS A 1 88 ? 11.528 -7.442 -14.843 1.00 94.69 88 HIS A N 1
ATOM 711 C CA . HIS A 1 88 ? 11.123 -8.009 -16.129 1.00 94.69 88 HIS A CA 1
ATOM 712 C C . HIS A 1 88 ? 12.051 -7.636 -17.293 1.00 94.69 88 HIS A C 1
ATOM 714 O O . HIS A 1 88 ? 11.783 -8.031 -18.424 1.00 94.69 88 HIS A O 1
ATOM 720 N N . LYS A 1 89 ? 13.154 -6.919 -17.026 1.00 92.56 89 LYS A N 1
ATOM 721 C CA . LYS A 1 89 ? 14.119 -6.445 -18.034 1.00 92.56 89 LYS A CA 1
ATOM 722 C C . LYS A 1 89 ? 13.424 -5.759 -19.216 1.00 92.56 89 LYS A C 1
ATOM 724 O O . LYS A 1 89 ? 13.760 -6.013 -20.372 1.00 92.56 89 LYS A O 1
ATOM 729 N N . VAL A 1 90 ? 12.435 -4.917 -18.914 1.00 91.19 90 VAL A N 1
ATOM 730 C CA . VAL A 1 90 ? 11.676 -4.180 -19.928 1.00 91.19 90 VAL A CA 1
ATOM 731 C C . VAL A 1 90 ? 12.644 -3.291 -20.704 1.00 91.19 90 VAL A C 1
ATOM 733 O O . VAL A 1 90 ? 13.400 -2.520 -20.113 1.00 91.19 90 VAL A O 1
ATOM 736 N N . LYS A 1 91 ? 12.640 -3.426 -22.030 1.00 87.00 91 LYS A N 1
ATOM 737 C CA . LYS A 1 91 ? 13.443 -2.609 -22.939 1.00 87.00 91 LYS A CA 1
ATOM 738 C C . LYS A 1 91 ? 12.529 -1.618 -23.641 1.00 87.00 91 LYS A C 1
ATOM 740 O O . LYS A 1 91 ? 11.466 -2.001 -24.123 1.00 87.00 91 LYS A O 1
ATOM 745 N N . VAL A 1 92 ? 12.959 -0.363 -23.712 1.00 82.69 92 VAL A N 1
ATOM 746 C CA . VAL A 1 92 ? 12.323 0.621 -24.588 1.00 82.69 92 VAL A CA 1
ATOM 747 C C . VAL A 1 92 ? 12.819 0.335 -26.000 1.00 82.69 92 VAL A C 1
ATOM 749 O O . VAL A 1 92 ? 14.003 0.507 -26.288 1.00 82.69 92 VAL A O 1
ATOM 752 N N . ASN A 1 93 ? 11.933 -0.163 -26.857 1.00 80.44 93 ASN A N 1
ATOM 753 C CA . ASN A 1 93 ? 12.237 -0.329 -28.273 1.00 80.44 93 ASN A CA 1
ATOM 754 C C . ASN A 1 93 ? 12.062 1.011 -28.987 1.00 80.44 93 ASN A C 1
ATOM 756 O O . ASN A 1 93 ? 11.190 1.800 -28.627 1.00 80.44 93 ASN A O 1
ATOM 760 N N . GLN A 1 94 ? 12.882 1.255 -30.008 1.00 79.19 94 GLN A N 1
ATOM 761 C CA . GLN A 1 94 ? 12.664 2.391 -30.897 1.00 79.19 94 GLN A CA 1
ATOM 762 C C . GLN A 1 94 ? 11.305 2.259 -31.587 1.00 79.19 94 GLN A C 1
ATOM 764 O O . GLN A 1 94 ? 10.927 1.170 -32.027 1.00 79.19 94 GLN A O 1
ATOM 769 N N . GLU A 1 95 ? 10.592 3.379 -31.689 1.00 79.50 95 GLU A N 1
ATOM 770 C CA . G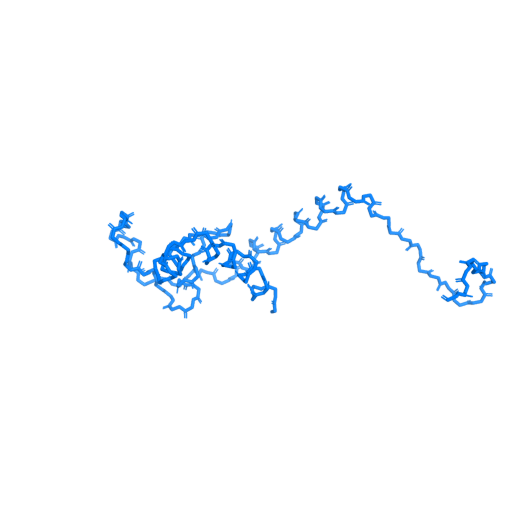LU A 1 95 ? 9.368 3.457 -32.477 1.00 79.50 95 GLU A CA 1
ATOM 771 C C . GLU A 1 95 ? 9.675 3.089 -33.931 1.00 79.50 95 GLU A C 1
ATOM 773 O O . GLU A 1 95 ? 10.614 3.605 -34.548 1.00 79.50 95 GLU A O 1
ATOM 778 N N . LEU A 1 96 ? 8.893 2.157 -34.474 1.00 76.81 96 LEU A N 1
ATOM 779 C CA . LEU A 1 96 ? 9.045 1.730 -35.856 1.00 76.81 96 LEU A CA 1
ATOM 780 C C . LEU A 1 96 ? 8.597 2.873 -36.767 1.00 76.81 96 LEU A C 1
ATOM 782 O O . LEU A 1 96 ? 7.428 3.255 -36.776 1.00 76.81 96 LEU A O 1
ATOM 786 N N . ARG A 1 97 ? 9.528 3.413 -37.556 1.00 77.50 97 ARG A N 1
ATOM 787 C CA . ARG A 1 97 ? 9.176 4.340 -38.636 1.00 77.50 97 ARG A CA 1
ATOM 788 C C . ARG A 1 97 ? 8.453 3.565 -39.743 1.00 77.50 97 ARG A C 1
ATOM 790 O O . ARG A 1 97 ? 8.857 2.436 -40.013 1.00 77.50 97 ARG A O 1
ATOM 797 N N . PRO A 1 98 ? 7.435 4.132 -40.409 1.00 79.44 98 PRO A N 1
ATOM 798 C CA . PRO A 1 98 ? 6.837 3.519 -41.595 1.00 79.44 98 PRO A CA 1
ATOM 799 C C . PRO A 1 98 ? 7.877 3.353 -42.718 1.00 79.44 98 PRO A C 1
ATOM 801 O O . PRO A 1 98 ? 8.697 4.246 -42.926 1.00 79.44 98 PRO A O 1
ATOM 804 N N . GLY A 1 99 ? 7.847 2.230 -43.451 1.00 75.88 99 GLY A N 1
ATOM 805 C CA . GLY A 1 99 ? 8.708 1.988 -44.626 1.00 75.88 99 GLY A CA 1
ATOM 806 C C . GLY A 1 99 ? 9.754 0.851 -44.569 1.00 75.88 99 GLY A C 1
ATOM 807 O O . GLY A 1 99 ? 10.048 0.296 -45.629 1.00 75.88 99 GLY A O 1
ATOM 808 N N . PRO A 1 100 ? 10.316 0.430 -43.419 1.00 75.56 100 PRO A N 1
ATOM 809 C CA . PRO A 1 100 ? 11.241 -0.694 -43.376 1.00 75.56 100 PRO A CA 1
ATOM 810 C C . PRO A 1 100 ? 10.494 -2.032 -43.447 1.00 75.56 100 PRO A C 1
ATOM 812 O O . PRO A 1 100 ? 9.487 -2.248 -42.772 1.00 75.56 100 PRO A O 1
ATOM 815 N N . ARG A 1 101 ? 11.017 -2.960 -44.257 1.00 74.19 101 ARG A N 1
ATOM 816 C CA . ARG A 1 101 ? 10.532 -4.345 -44.313 1.00 74.19 101 ARG A CA 1
ATOM 817 C C . ARG A 1 101 ? 10.985 -5.073 -43.051 1.00 74.19 101 ARG A C 1
ATOM 819 O O . ARG A 1 101 ? 12.182 -5.251 -42.837 1.00 74.19 101 ARG A O 1
ATOM 826 N N . VAL A 1 102 ? 10.031 -5.487 -42.225 1.00 77.19 102 VAL A N 1
ATOM 827 C CA . VAL A 1 102 ? 10.288 -6.293 -41.028 1.00 77.19 102 VAL A CA 1
ATOM 828 C C . VAL A 1 102 ? 9.978 -7.758 -41.312 1.00 77.19 102 VAL A C 1
ATOM 830 O O . VAL A 1 102 ? 9.004 -8.082 -41.989 1.00 77.19 102 VAL A O 1
ATOM 833 N N . TRP A 1 103 ? 10.813 -8.652 -40.792 1.00 73.88 103 TRP A N 1
ATOM 834 C CA . TRP A 1 103 ? 10.573 -10.088 -40.868 1.00 73.88 103 TRP A CA 1
ATOM 835 C C . TRP A 1 103 ? 9.641 -10.495 -39.728 1.00 73.88 103 TRP A C 1
ATOM 837 O O . TRP A 1 103 ? 10.040 -10.490 -38.565 1.00 73.88 103 TRP A O 1
ATOM 847 N N . VAL A 1 104 ? 8.397 -10.841 -40.056 1.00 76.81 104 VAL A N 1
ATOM 848 C CA . VAL A 1 104 ? 7.447 -11.409 -39.094 1.00 76.81 104 VAL A CA 1
ATOM 849 C C . VAL A 1 104 ? 7.650 -12.919 -39.073 1.00 76.81 104 VAL A C 1
ATOM 851 O O . VAL A 1 104 ? 7.491 -13.583 -40.096 1.00 76.81 104 VAL A O 1
ATOM 854 N N . LYS A 1 105 ? 8.028 -13.473 -37.919 1.00 71.31 105 LYS A N 1
ATOM 855 C CA . LYS A 1 105 ? 8.125 -14.923 -37.725 1.00 71.31 105 LYS A CA 1
ATOM 856 C C . LYS A 1 105 ? 6.899 -15.381 -36.932 1.00 71.31 105 LYS A C 1
ATOM 858 O O . LYS A 1 105 ? 6.720 -14.937 -35.805 1.00 71.31 105 LYS A O 1
ATOM 863 N N . ASN A 1 106 ? 6.117 -16.269 -37.550 1.00 59.12 106 ASN A N 1
ATOM 864 C CA . ASN A 1 106 ? 4.804 -16.795 -37.148 1.00 59.12 106 ASN A CA 1
ATOM 865 C C . ASN A 1 106 ? 3.615 -15.840 -37.313 1.00 59.12 106 ASN A C 1
ATOM 867 O O . ASN A 1 106 ? 3.332 -15.004 -36.461 1.00 59.12 106 ASN A O 1
ATOM 871 N N . ILE A 1 107 ? 2.889 -16.062 -38.410 1.00 55.38 107 ILE A N 1
ATOM 872 C CA . ILE A 1 107 ? 1.460 -15.786 -38.528 1.00 55.38 107 ILE A CA 1
ATOM 873 C C . ILE A 1 107 ? 0.798 -17.167 -38.431 1.00 55.38 107 ILE A C 1
ATOM 875 O O . ILE A 1 107 ? 0.793 -17.912 -39.410 1.00 55.38 107 ILE A O 1
ATOM 879 N N . LEU A 1 108 ? 0.355 -17.536 -37.232 1.00 48.78 108 LEU A N 1
ATOM 880 C CA . LEU A 1 108 ? -0.598 -18.616 -36.976 1.00 48.78 108 LEU A CA 1
ATOM 881 C C . LEU A 1 108 ? -1.650 -18.067 -36.017 1.00 48.78 108 LEU A C 1
ATOM 883 O O . LEU A 1 108 ? -1.230 -17.399 -35.044 1.00 48.78 108 LEU A O 1
#

pLDDT: mean 81.08, std 10.94, range [48.31, 95.19]

Secondary structure (DSSP, 8-state):
-HHHHHHHHHHHHHHHH-S-HHHHHHHHHHS--TTS--HHHHHHSSPPP-SS---GGGGS-----HHHHHHHHHHHHHHHHHHHHHHTT---PPPPPSS---------